Protein AF-A0A1L8ZAN1-F1 (afdb_monomer)

Foldseek 3Di:
DPPPPPPPDPDPDDDDDDDDDDPDFAWDDDLVVLQVQAQFWKWFAAPNDTDIFGFPARDPFWTWTDDPVDTDIGGPVRTPIMTGD

pLDDT: mean 81.59, std 14.92, range [45.47, 95.75]

Structure (mmCIF, N/CA/C/O backbone):
data_AF-A0A1L8ZAN1-F1
#
_entry.id   AF-A0A1L8ZAN1-F1
#
loop_
_atom_site.group_PDB
_atom_site.id
_atom_site.type_symbol
_atom_site.label_atom_id
_atom_site.label_alt_id
_atom_site.label_comp_id
_atom_site.label_asym_id
_atom_site.label_entity_id
_atom_site.label_seq_id
_atom_site.pdbx_PDB_ins_code
_atom_site.Cartn_x
_atom_site.Cartn_y
_atom_site.Cartn_z
_atom_site.occupancy
_atom_site.B_iso_or_equiv
_atom_site.auth_seq_id
_atom_site.auth_comp_id
_atom_site.auth_asym_id
_atom_site.auth_atom_id
_atom_site.pdbx_PDB_model_num
ATOM 1 N N . LYS A 1 1 ? 30.364 5.889 -7.307 1.00 47.31 1 LYS A N 1
ATOM 2 C CA . LYS A 1 1 ? 30.662 4.454 -7.556 1.00 47.31 1 LYS A CA 1
ATOM 3 C C . LYS A 1 1 ? 29.791 3.976 -8.734 1.00 47.31 1 LYS A C 1
ATOM 5 O O . LYS A 1 1 ? 28.836 3.258 -8.513 1.00 47.31 1 LYS A O 1
ATOM 10 N N . MET A 1 2 ? 30.020 4.478 -9.958 1.00 45.47 2 MET A N 1
ATOM 11 C CA . MET A 1 2 ? 29.114 4.266 -11.116 1.00 45.47 2 MET A CA 1
ATOM 12 C C . MET A 1 2 ? 29.867 4.198 -12.464 1.00 45.47 2 MET A C 1
ATOM 14 O O . MET A 1 2 ? 29.300 4.478 -13.507 1.00 45.47 2 MET A O 1
ATOM 18 N N . ILE A 1 3 ? 31.170 3.889 -12.454 1.00 48.38 3 ILE A N 1
ATOM 19 C CA . ILE A 1 3 ? 32.028 3.944 -13.661 1.00 48.38 3 ILE A CA 1
ATOM 20 C C . ILE A 1 3 ? 32.706 2.586 -13.962 1.00 48.38 3 ILE A C 1
ATOM 22 O O . ILE A 1 3 ? 33.467 2.470 -14.910 1.00 48.38 3 ILE A O 1
ATOM 26 N N . LEU A 1 4 ? 32.411 1.511 -13.217 1.00 47.97 4 LEU A N 1
ATOM 27 C CA . LEU A 1 4 ? 33.181 0.260 -13.336 1.00 47.97 4 LEU A CA 1
ATOM 28 C C . LEU A 1 4 ? 32.672 -0.777 -14.360 1.00 47.97 4 LEU A C 1
ATOM 30 O O . LEU A 1 4 ? 33.290 -1.825 -14.463 1.00 47.97 4 LEU A O 1
ATOM 34 N N . LEU A 1 5 ? 31.582 -0.543 -15.105 1.00 53.38 5 LEU A N 1
ATOM 35 C CA . LEU A 1 5 ? 31.039 -1.585 -16.004 1.00 53.38 5 LEU A CA 1
ATOM 36 C C . LEU A 1 5 ? 31.641 -1.592 -17.417 1.00 53.38 5 LEU A C 1
ATOM 38 O O . LEU A 1 5 ? 31.643 -2.628 -18.072 1.00 53.38 5 LEU A O 1
ATOM 42 N N . ILE A 1 6 ? 32.149 -0.455 -17.903 1.00 53.31 6 ILE A N 1
ATOM 43 C CA . ILE A 1 6 ? 32.591 -0.340 -19.305 1.00 53.31 6 ILE A CA 1
ATOM 44 C C . ILE A 1 6 ? 33.948 -1.035 -19.525 1.00 53.31 6 ILE A C 1
ATOM 46 O O . ILE A 1 6 ? 34.272 -1.405 -20.649 1.00 53.31 6 ILE A O 1
ATOM 50 N N . LEU A 1 7 ? 34.730 -1.273 -18.464 1.00 50.03 7 LEU A N 1
ATOM 51 C CA . LEU A 1 7 ? 36.092 -1.797 -18.599 1.00 50.03 7 LEU A CA 1
ATOM 52 C C . LEU A 1 7 ? 36.181 -3.321 -18.818 1.00 50.03 7 LEU A C 1
ATOM 54 O O . LEU A 1 7 ? 37.205 -3.781 -19.311 1.00 50.03 7 LEU A O 1
ATOM 58 N N . GLU A 1 8 ? 35.149 -4.106 -18.482 1.00 54.56 8 GLU A N 1
ATOM 59 C CA . GLU A 1 8 ? 35.239 -5.583 -18.500 1.00 54.56 8 GLU A CA 1
ATOM 60 C C . GLU A 1 8 ? 34.551 -6.259 -19.696 1.00 54.56 8 GLU A C 1
ATOM 62 O O . GLU A 1 8 ? 34.697 -7.463 -19.909 1.00 54.56 8 GLU A O 1
ATOM 67 N N . ALA A 1 9 ? 33.806 -5.514 -20.512 1.00 56.25 9 ALA A N 1
ATOM 68 C CA . ALA A 1 9 ? 32.913 -6.119 -21.489 1.00 56.25 9 ALA A CA 1
ATOM 69 C C . ALA A 1 9 ? 33.508 -6.078 -22.911 1.00 56.25 9 ALA A C 1
ATOM 71 O O . ALA A 1 9 ? 33.346 -5.106 -23.646 1.00 56.25 9 ALA A O 1
ATOM 72 N N . ASN A 1 10 ? 34.170 -7.164 -23.335 1.00 60.25 10 ASN A N 1
ATOM 73 C CA . ASN A 1 10 ? 34.532 -7.413 -24.742 1.00 60.25 10 ASN A CA 1
ATOM 74 C C . ASN A 1 10 ? 33.271 -7.817 -25.540 1.00 60.25 10 ASN A C 1
ATOM 76 O O . ASN A 1 10 ? 33.105 -8.961 -25.972 1.00 60.2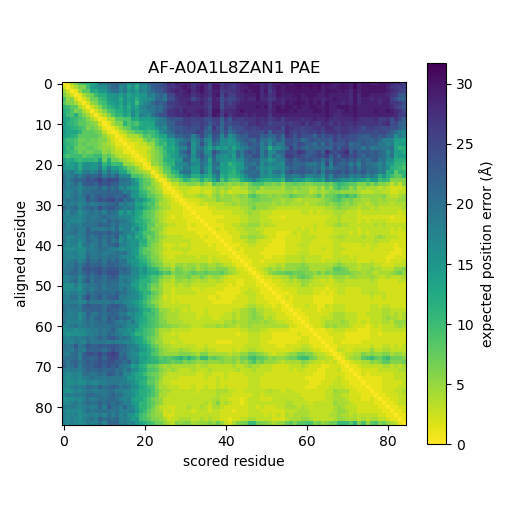5 10 ASN A O 1
ATOM 80 N N . LEU A 1 11 ? 32.306 -6.897 -25.627 1.00 63.81 11 LEU A N 1
ATOM 81 C CA . LEU A 1 11 ? 30.994 -7.153 -26.214 1.00 63.81 11 LEU A CA 1
ATOM 82 C C . LEU A 1 11 ? 31.091 -7.111 -27.740 1.00 63.81 11 LEU A C 1
ATOM 84 O O . LEU A 1 11 ? 31.337 -6.070 -28.341 1.00 63.81 11 LEU A O 1
ATOM 88 N N . LYS A 1 12 ? 30.867 -8.268 -28.369 1.00 67.31 12 LYS A N 1
ATOM 89 C CA . LYS A 1 12 ? 30.876 -8.445 -29.831 1.00 67.31 12 LYS A CA 1
ATOM 90 C C . LYS A 1 12 ? 29.584 -7.982 -30.525 1.00 67.31 12 LYS A C 1
ATOM 92 O O . LYS A 1 12 ? 29.470 -8.127 -31.738 1.00 67.31 12 LYS A O 1
ATOM 97 N N . TYR A 1 13 ? 28.617 -7.452 -29.773 1.00 66.50 13 TYR A N 1
ATOM 98 C CA . TYR A 1 13 ? 27.282 -7.096 -30.255 1.00 66.50 13 TYR A CA 1
ATOM 99 C C . TYR A 1 13 ? 26.847 -5.731 -29.725 1.00 66.50 13 TYR A C 1
ATOM 101 O O . TYR A 1 13 ? 27.210 -5.339 -28.615 1.00 66.50 13 TYR A O 1
ATOM 109 N N . SER A 1 14 ? 26.035 -5.027 -30.512 1.00 76.62 14 SER A N 1
ATOM 110 C CA . SER A 1 14 ? 25.412 -3.773 -30.097 1.00 76.62 14 SER A CA 1
ATOM 111 C C . SER A 1 14 ? 24.384 -4.027 -28.997 1.00 76.62 14 SER A C 1
ATOM 113 O O . SER A 1 14 ? 23.524 -4.894 -29.134 1.00 76.62 14 SER A O 1
ATOM 115 N N . PHE A 1 15 ? 24.458 -3.250 -27.921 1.00 69.31 15 PHE A N 1
ATOM 116 C CA . PHE A 1 15 ? 23.472 -3.256 -26.847 1.00 69.31 15 PHE A CA 1
ATOM 117 C C . PHE A 1 15 ? 23.059 -1.824 -26.515 1.00 69.31 15 PHE A C 1
ATOM 119 O O . PHE A 1 15 ? 23.835 -0.881 -26.677 1.00 69.31 15 PHE A O 1
ATOM 126 N N . THR A 1 16 ? 21.833 -1.680 -26.025 1.00 74.25 16 THR A N 1
AT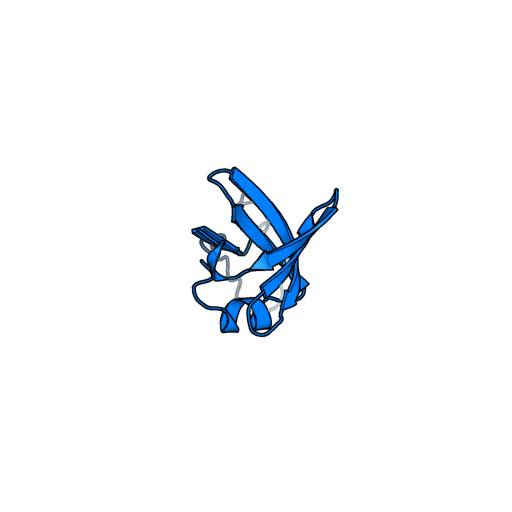OM 127 C CA . THR A 1 16 ? 21.326 -0.435 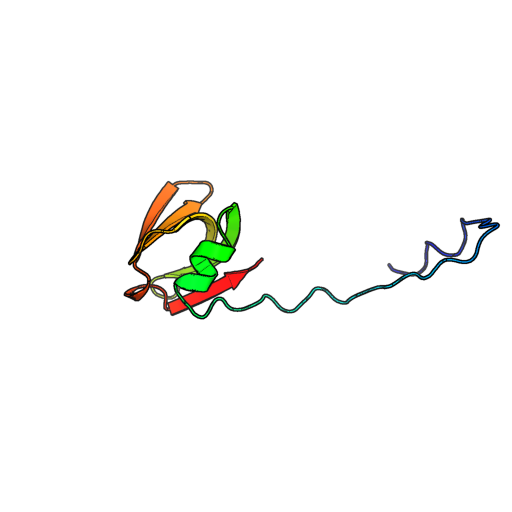-25.454 1.00 74.25 16 THR A CA 1
ATOM 128 C C . THR A 1 16 ? 21.210 -0.635 -23.953 1.00 74.25 16 THR A C 1
ATOM 130 O O . THR A 1 16 ? 20.528 -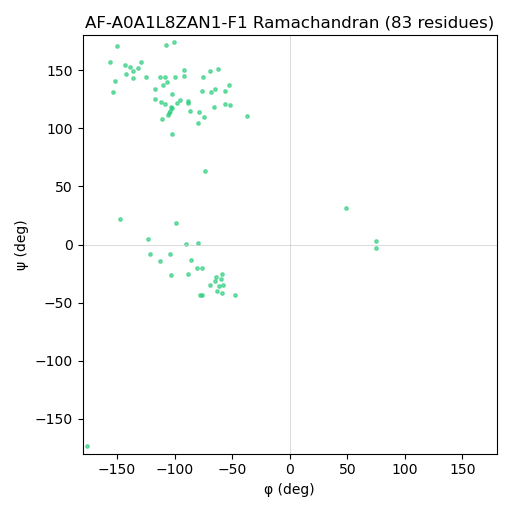1.550 -23.497 1.00 74.25 16 THR A O 1
ATOM 133 N N . LEU A 1 17 ? 21.909 0.200 -23.189 1.00 73.62 17 LEU A N 1
ATOM 134 C CA . LEU A 1 17 ? 21.828 0.223 -21.735 1.00 73.62 17 LEU A CA 1
ATOM 135 C C . LEU A 1 17 ? 21.012 1.444 -21.316 1.00 73.62 17 LEU A C 1
ATOM 137 O O . LEU A 1 17 ? 21.466 2.574 -21.485 1.00 73.62 17 LEU A O 1
ATOM 141 N N . GLU A 1 18 ? 19.831 1.213 -20.751 1.00 70.50 18 GLU A N 1
ATOM 142 C CA . GLU A 1 18 ? 19.062 2.259 -20.081 1.00 70.50 18 GLU A CA 1
ATOM 143 C C . GLU A 1 18 ? 19.351 2.238 -18.581 1.00 70.50 18 GLU A C 1
ATOM 145 O O . GLU A 1 18 ? 19.188 1.225 -17.900 1.00 70.50 18 GLU A O 1
ATOM 150 N N . LEU A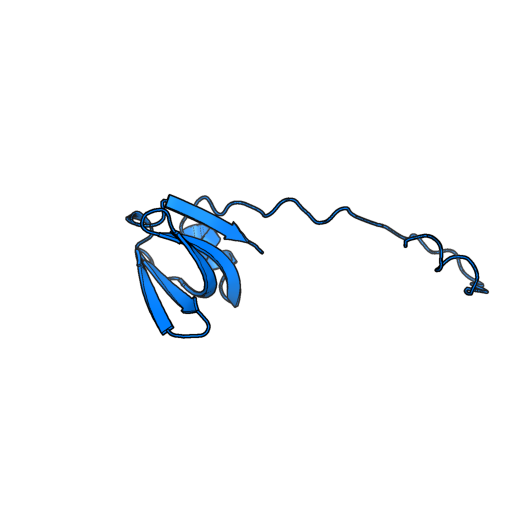 1 19 ? 19.788 3.386 -18.066 1.00 65.69 19 LEU A N 1
ATOM 151 C CA . LEU A 1 19 ? 19.941 3.640 -16.641 1.00 65.69 19 LEU A CA 1
ATOM 152 C C . LEU A 1 19 ? 18.879 4.663 -16.243 1.00 65.69 19 LEU A C 1
ATOM 154 O O . LEU A 1 19 ? 18.978 5.836 -16.600 1.00 65.69 19 LEU A O 1
ATOM 158 N N . SER A 1 20 ? 17.860 4.226 -15.511 1.00 55.84 20 SER A N 1
ATOM 159 C CA . SER A 1 20 ? 16.859 5.120 -14.933 1.00 55.84 20 SER A CA 1
ATOM 160 C C . SER A 1 20 ? 17.263 5.537 -13.522 1.00 55.84 20 SER A C 1
ATOM 162 O O . SER A 1 20 ? 17.809 4.743 -12.753 1.00 55.84 20 SER A O 1
ATOM 164 N N . THR A 1 21 ? 16.939 6.772 -13.144 1.00 59.09 21 THR A N 1
ATOM 165 C CA . THR A 1 21 ? 16.922 7.150 -11.729 1.00 59.09 21 THR A CA 1
ATOM 166 C C . THR A 1 21 ? 15.874 6.306 -10.991 1.00 59.09 21 THR A C 1
ATOM 168 O O . THR A 1 21 ? 14.892 5.889 -11.614 1.00 59.09 21 THR A O 1
ATOM 171 N N . PRO A 1 22 ? 16.049 6.027 -9.683 1.00 60.38 22 PRO A N 1
ATOM 172 C CA . PRO A 1 22 ? 14.991 5.416 -8.889 1.00 60.38 22 PRO A CA 1
ATOM 173 C C . PRO A 1 22 ? 13.719 6.243 -9.079 1.00 60.38 22 PRO A C 1
ATOM 175 O O . PRO A 1 22 ? 13.728 7.456 -8.845 1.00 60.38 22 PRO A O 1
ATOM 178 N N . GLY A 1 23 ? 12.664 5.615 -9.598 1.00 57.06 23 GLY A N 1
ATOM 179 C CA . GLY A 1 23 ? 11.395 6.292 -9.823 1.00 57.06 23 GLY A CA 1
ATOM 180 C C . GLY A 1 23 ? 10.913 6.891 -8.507 1.00 57.06 23 GLY A C 1
ATOM 181 O O . GLY A 1 23 ? 10.939 6.222 -7.481 1.00 57.06 23 GLY A O 1
ATOM 182 N N . ILE A 1 24 ? 10.509 8.163 -8.523 1.00 59.53 24 ILE A N 1
ATOM 183 C CA . ILE A 1 24 ? 9.942 8.821 -7.342 1.00 59.53 24 ILE A CA 1
ATOM 184 C C . ILE A 1 24 ? 8.742 7.985 -6.882 1.00 59.53 24 ILE A C 1
ATOM 186 O O . ILE A 1 24 ? 7.806 7.807 -7.665 1.00 59.53 24 ILE A O 1
ATOM 190 N N . ASP A 1 25 ? 8.781 7.496 -5.638 1.00 69.62 25 ASP A N 1
ATOM 191 C CA . ASP A 1 25 ? 7.750 6.659 -5.011 1.00 69.62 25 ASP A CA 1
ATOM 192 C C . ASP A 1 25 ? 6.338 7.087 -5.427 1.00 69.62 25 ASP A C 1
ATOM 194 O O . ASP A 1 25 ? 5.847 8.174 -5.071 1.00 69.62 25 ASP A O 1
ATOM 198 N N . ARG A 1 26 ? 5.674 6.238 -6.219 1.00 78.94 26 ARG A N 1
ATOM 199 C CA . ARG A 1 26 ? 4.349 6.536 -6.762 1.00 78.94 26 ARG A CA 1
ATOM 200 C C . ARG A 1 26 ? 3.347 6.599 -5.610 1.00 78.94 26 ARG A C 1
ATOM 202 O O . ARG A 1 26 ? 3.117 5.610 -4.919 1.00 78.94 26 ARG A O 1
ATOM 209 N N . LYS A 1 27 ? 2.722 7.766 -5.416 1.00 85.88 27 LYS A N 1
ATOM 210 C CA . LYS A 1 27 ? 1.590 7.928 -4.486 1.00 85.88 27 LYS A CA 1
ATOM 211 C C . LYS A 1 27 ? 0.397 7.102 -4.969 1.00 85.88 27 LYS A C 1
ATOM 213 O O . LYS A 1 27 ? 0.029 7.216 -6.136 1.00 85.88 27 LYS A O 1
ATOM 218 N N . ILE A 1 28 ? -0.222 6.362 -4.059 1.00 86.62 28 ILE A N 1
ATOM 219 C CA . ILE A 1 28 ? -1.475 5.633 -4.280 1.00 86.62 28 ILE A CA 1
ATOM 220 C C . ILE A 1 28 ? -2.614 6.599 -3.942 1.00 86.62 28 ILE A C 1
ATOM 222 O O . ILE A 1 28 ? -2.632 7.160 -2.843 1.00 86.62 28 ILE A O 1
ATOM 226 N N . LYS A 1 29 ? -3.507 6.874 -4.898 1.00 82.19 29 LYS A N 1
ATOM 227 C CA . LYS A 1 29 ? -4.535 7.925 -4.779 1.00 82.19 29 LYS A CA 1
ATOM 228 C C . LYS A 1 29 ? -5.965 7.395 -4.713 1.00 82.19 29 LYS A C 1
ATOM 230 O O . LYS A 1 29 ? -6.858 8.173 -4.400 1.00 82.19 29 LYS A O 1
ATOM 235 N N . SER A 1 30 ? -6.187 6.125 -5.042 1.00 85.25 30 SER A N 1
ATOM 236 C CA . SER A 1 30 ? -7.524 5.524 -5.088 1.00 85.25 30 SER A CA 1
ATOM 237 C C . SER A 1 30 ? -7.537 4.112 -4.513 1.00 85.25 30 SER A C 1
ATOM 239 O O . SER A 1 30 ? -6.539 3.397 -4.592 1.00 85.25 30 SER A O 1
ATOM 241 N N . ASP A 1 31 ? -8.692 3.710 -3.996 1.00 85.75 31 ASP A N 1
ATOM 242 C CA . ASP A 1 31 ? -9.076 2.341 -3.626 1.00 85.75 31 ASP A CA 1
ATOM 243 C C . ASP A 1 31 ? -8.743 1.330 -4.737 1.00 85.75 31 ASP A C 1
ATOM 245 O O . ASP A 1 31 ? -8.124 0.291 -4.498 1.00 85.75 31 ASP A O 1
ATOM 249 N N . ARG A 1 32 ? -9.036 1.682 -5.995 1.00 88.25 32 ARG A N 1
ATOM 250 C CA . ARG A 1 32 ? -8.716 0.840 -7.154 1.00 88.25 32 ARG A CA 1
ATOM 251 C C . ARG A 1 32 ? -7.215 0.599 -7.309 1.00 88.25 32 ARG A C 1
ATOM 253 O O . ARG A 1 32 ? -6.816 -0.484 -7.733 1.00 88.25 32 ARG A O 1
ATOM 260 N N . GLU A 1 33 ? -6.383 1.586 -6.987 1.00 88.19 33 GLU A N 1
ATOM 261 C CA . GLU A 1 33 ? -4.930 1.419 -7.022 1.00 88.19 33 GLU A CA 1
ATOM 262 C C . GLU A 1 33 ? -4.435 0.480 -5.914 1.00 88.19 33 GLU A C 1
ATOM 264 O O . GLU A 1 33 ? -3.530 -0.304 -6.183 1.00 88.19 33 GLU A O 1
ATOM 269 N N . PHE A 1 34 ? -5.047 0.466 -4.724 1.00 89.81 34 PHE A N 1
ATOM 270 C CA . PHE A 1 34 ? -4.698 -0.523 -3.691 1.00 89.81 34 PHE A CA 1
ATOM 271 C C . PHE A 1 34 ? -4.897 -1.954 -4.191 1.00 89.81 34 PHE A C 1
ATOM 273 O O . PHE A 1 34 ? -4.012 -2.786 -4.010 1.00 89.81 34 PHE A O 1
ATOM 280 N N . LYS A 1 35 ? -5.990 -2.207 -4.921 1.00 91.06 35 LYS A N 1
ATOM 281 C CA . LYS A 1 35 ? -6.234 -3.511 -5.549 1.00 91.06 35 LYS A CA 1
ATOM 282 C C . LYS A 1 35 ? -5.185 -3.873 -6.604 1.00 91.06 35 LYS A C 1
ATOM 284 O O . LYS A 1 35 ? -4.748 -5.013 -6.680 1.00 91.06 35 LYS A O 1
ATOM 289 N N . ILE A 1 36 ? -4.756 -2.907 -7.419 1.00 90.44 36 ILE A N 1
ATOM 290 C CA . ILE A 1 36 ? -3.701 -3.123 -8.429 1.00 90.44 36 ILE A CA 1
ATOM 291 C C . ILE A 1 36 ? -2.355 -3.453 -7.764 1.00 90.44 36 ILE A C 1
ATOM 293 O O . ILE A 1 36 ? -1.545 -4.184 -8.334 1.00 90.44 36 ILE A O 1
ATOM 297 N N . PHE A 1 37 ? -2.114 -2.909 -6.572 1.00 90.50 37 PHE A N 1
ATOM 298 C CA . PHE A 1 37 ? -0.870 -3.067 -5.826 1.00 90.50 37 PHE A CA 1
ATOM 299 C C . PHE A 1 37 ? -0.943 -4.134 -4.726 1.00 90.50 37 PHE A C 1
ATOM 301 O O . PHE A 1 37 ? -0.071 -4.172 -3.859 1.00 90.50 37 PHE A O 1
ATOM 308 N N . GLU A 1 38 ? -1.920 -5.041 -4.779 1.00 93.25 38 GLU A N 1
ATOM 309 C CA . GLU A 1 38 ? -1.898 -6.258 -3.966 1.00 93.25 38 GLU A CA 1
ATOM 310 C C . GLU A 1 38 ? -0.570 -7.018 -4.151 1.00 93.25 38 GLU A C 1
ATOM 312 O O . GLU A 1 38 ? -0.002 -7.107 -5.243 1.00 93.25 38 GLU A O 1
ATOM 317 N N . GLY A 1 39 ? -0.022 -7.512 -3.045 1.00 92.00 39 GLY A N 1
ATOM 318 C CA . GLY A 1 39 ? 1.296 -8.135 -2.958 1.00 92.00 39 GLY A CA 1
ATOM 319 C C . GLY A 1 39 ? 2.483 -7.164 -3.009 1.00 92.00 39 GLY A C 1
ATOM 320 O O . GLY A 1 39 ? 3.626 -7.608 -2.885 1.00 92.00 39 GLY A O 1
ATOM 321 N N . LYS A 1 40 ? 2.272 -5.852 -3.189 1.00 92.19 40 LYS A N 1
ATOM 322 C CA . LYS A 1 40 ? 3.358 -4.856 -3.204 1.00 92.19 40 LYS A CA 1
ATOM 323 C C . LYS A 1 40 ? 3.618 -4.272 -1.821 1.00 92.19 40 LYS A C 1
ATOM 325 O O . LYS A 1 40 ? 2.708 -4.133 -1.002 1.00 92.19 40 LYS A O 1
ATOM 330 N N . LYS A 1 41 ? 4.881 -3.896 -1.597 1.00 92.31 41 LYS A N 1
ATOM 331 C CA . LYS A 1 41 ? 5.294 -3.129 -0.424 1.00 92.31 41 LYS A CA 1
ATOM 332 C C . LYS A 1 41 ? 4.887 -1.669 -0.611 1.00 92.31 41 LYS A C 1
ATOM 334 O O . LYS A 1 41 ? 5.138 -1.073 -1.659 1.00 92.31 41 LYS A O 1
ATOM 339 N N . ILE A 1 42 ? 4.265 -1.103 0.408 1.00 92.62 42 ILE A N 1
ATOM 340 C CA . ILE A 1 42 ? 3.864 0.294 0.461 1.00 92.62 42 ILE A CA 1
ATOM 341 C C . ILE A 1 42 ? 4.347 0.930 1.760 1.00 92.62 42 ILE A C 1
ATOM 343 O O . ILE A 1 42 ? 4.550 0.264 2.775 1.00 92.62 42 ILE A O 1
ATOM 347 N N . LYS A 1 43 ? 4.468 2.250 1.722 1.00 92.50 43 LYS A N 1
ATOM 348 C CA . LYS A 1 43 ? 4.616 3.119 2.878 1.00 92.50 43 LYS A CA 1
ATOM 349 C C . LYS A 1 43 ? 3.295 3.825 3.131 1.00 92.50 43 LYS A C 1
ATOM 351 O O . LYS A 1 43 ? 2.838 4.618 2.300 1.00 92.50 43 LYS A O 1
ATOM 356 N N . LEU A 1 44 ? 2.691 3.526 4.269 1.00 92.12 44 LEU A N 1
ATOM 357 C CA . LEU A 1 44 ? 1.371 3.976 4.675 1.00 92.12 44 LEU A CA 1
ATOM 358 C C . LEU A 1 44 ? 1.490 4.971 5.830 1.00 92.12 44 LEU A C 1
ATOM 360 O O . LEU A 1 44 ? 2.280 4.767 6.743 1.00 92.12 44 LEU A O 1
ATOM 364 N N . MET A 1 45 ? 0.716 6.052 5.784 1.00 90.81 45 MET A N 1
ATOM 365 C CA . MET A 1 45 ? 0.597 7.013 6.876 1.00 90.81 45 MET A CA 1
ATOM 366 C C . MET A 1 45 ? -0.743 6.841 7.584 1.00 90.81 45 MET A C 1
ATOM 368 O O . MET A 1 45 ? -1.780 7.192 7.011 1.00 90.81 45 MET A O 1
ATOM 372 N N . LEU A 1 46 ? -0.685 6.368 8.827 1.00 84.62 46 LEU A N 1
ATOM 373 C CA . LEU A 1 46 ? -1.807 6.255 9.761 1.00 84.62 46 LEU A CA 1
ATOM 374 C C . LEU A 1 46 ? -1.506 7.161 10.957 1.00 84.62 46 LEU A C 1
ATOM 376 O O . LEU A 1 46 ? -0.371 7.201 11.416 1.00 84.62 46 LEU A O 1
ATOM 380 N N . ASP A 1 47 ? -2.468 7.969 11.404 1.00 84.94 47 ASP A N 1
ATOM 381 C CA . ASP A 1 47 ? -2.323 8.822 12.602 1.00 84.94 47 ASP A CA 1
ATOM 382 C C . ASP A 1 47 ? -1.043 9.686 12.694 1.00 84.94 47 ASP A C 1
ATOM 384 O O . ASP A 1 47 ? -0.592 10.046 13.771 1.00 84.94 47 ASP A O 1
ATOM 388 N N . ASN A 1 48 ? -0.518 10.123 11.541 1.00 84.75 48 ASN A N 1
ATOM 389 C CA . ASN A 1 48 ? 0.738 10.881 11.363 1.00 84.75 48 ASN A CA 1
ATOM 390 C C . ASN A 1 48 ? 2.042 10.081 11.519 1.00 84.75 48 ASN A C 1
ATOM 392 O O . ASN A 1 48 ? 3.113 10.665 11.339 1.00 84.75 48 ASN A O 1
ATOM 396 N N . GLU A 1 49 ? 1.979 8.774 11.735 1.00 87.38 49 GLU A N 1
ATOM 397 C CA . GLU A 1 49 ? 3.140 7.888 11.691 1.00 87.38 49 GLU A CA 1
ATOM 398 C C . GLU A 1 49 ? 3.205 7.150 10.351 1.00 87.38 49 GLU A C 1
ATOM 400 O O . GLU A 1 49 ? 2.184 6.838 9.737 1.00 87.38 49 GLU A O 1
ATOM 405 N N . PHE A 1 50 ? 4.422 6.924 9.852 1.00 89.12 50 PHE A N 1
ATOM 406 C CA . PHE A 1 50 ? 4.640 6.140 8.640 1.00 89.12 50 PHE A CA 1
ATOM 407 C C . PHE A 1 50 ? 5.021 4.711 9.011 1.00 89.12 50 PHE A C 1
ATOM 409 O O . PHE A 1 50 ? 6.064 4.499 9.625 1.00 89.12 50 PHE A O 1
ATOM 416 N N . GLU A 1 51 ? 4.244 3.743 8.539 1.00 91.75 51 GLU A N 1
ATOM 417 C CA . GLU A 1 51 ? 4.577 2.322 8.603 1.00 91.75 51 GLU A CA 1
ATOM 418 C C . GLU A 1 51 ? 4.815 1.772 7.189 1.00 91.75 51 GLU A C 1
ATOM 420 O O . GLU A 1 51 ? 4.170 2.177 6.219 1.00 91.75 51 GLU A O 1
ATOM 425 N N . GLU A 1 52 ? 5.766 0.850 7.051 1.00 93.00 52 GLU A N 1
ATOM 426 C CA . GLU A 1 52 ? 6.014 0.121 5.805 1.00 93.00 52 GLU A CA 1
ATOM 427 C C . GLU A 1 52 ? 5.524 -1.316 5.935 1.00 93.00 52 GLU A C 1
ATOM 429 O O . GLU A 1 52 ? 5.714 -1.960 6.964 1.00 93.00 52 GLU A O 1
ATOM 434 N N . GLY A 1 53 ? 4.911 -1.830 4.877 1.00 93.88 53 GLY A N 1
ATOM 435 C CA . GLY A 1 53 ? 4.305 -3.153 4.892 1.00 93.88 53 GLY A CA 1
ATOM 436 C C . GLY A 1 53 ? 3.749 -3.530 3.530 1.00 93.88 53 GLY A C 1
ATOM 437 O O . GLY A 1 53 ? 3.952 -2.816 2.552 1.00 93.88 53 GLY A O 1
ATOM 438 N N . PHE A 1 54 ? 3.052 -4.652 3.453 1.00 94.81 54 PHE A N 1
ATOM 439 C CA . PHE A 1 54 ? 2.489 -5.195 2.223 1.00 94.81 54 PHE A CA 1
ATOM 440 C C . PHE A 1 54 ? 0.971 -5.063 2.206 1.00 94.81 54 PHE A C 1
ATOM 442 O O . PHE A 1 54 ? 0.314 -5.250 3.230 1.00 94.81 54 PHE A O 1
ATOM 449 N N . ILE A 1 55 ? 0.412 -4.795 1.027 1.00 94.56 55 ILE A N 1
ATOM 450 C CA . ILE A 1 55 ? -1.025 -4.957 0.783 1.00 94.56 55 ILE A CA 1
ATOM 451 C C . ILE A 1 55 ? -1.267 -6.449 0.535 1.00 94.56 55 ILE A C 1
ATOM 453 O O . ILE A 1 55 ? -0.909 -6.943 -0.528 1.00 94.56 55 ILE A O 1
ATOM 457 N N . LEU A 1 56 ? -1.832 -7.190 1.487 1.00 94.44 56 LEU A N 1
ATOM 458 C CA . LEU A 1 56 ? -2.124 -8.615 1.272 1.00 94.44 56 LEU A CA 1
ATOM 459 C C . LEU A 1 56 ? -3.378 -8.834 0.428 1.00 94.44 56 LEU A C 1
ATOM 461 O O . LEU A 1 56 ? -3.390 -9.691 -0.447 1.00 94.44 56 LEU A O 1
ATOM 465 N N . GLU A 1 57 ? -4.427 -8.072 0.717 1.00 93.69 57 GLU A N 1
ATOM 466 C CA . GLU A 1 57 ? -5.744 -8.223 0.102 1.00 93.69 57 GLU A CA 1
ATOM 467 C C . GLU A 1 57 ? -6.465 -6.874 0.143 1.00 93.69 57 GLU A C 1
ATOM 469 O O . GLU A 1 57 ? -6.520 -6.240 1.200 1.00 93.69 57 GLU A O 1
ATOM 474 N N . SER A 1 58 ? -7.034 -6.436 -0.978 1.00 92.69 58 SER A N 1
ATOM 475 C CA . SER A 1 58 ? -7.907 -5.265 -1.049 1.00 92.69 58 SER A CA 1
ATOM 476 C C . SER A 1 58 ? -9.372 -5.683 -1.119 1.00 92.69 58 SER A C 1
ATOM 478 O O . SER A 1 58 ? -9.792 -6.493 -1.946 1.00 92.69 58 SER A O 1
ATOM 480 N N . LYS A 1 59 ? -10.173 -5.077 -0.251 1.00 92.50 59 LYS A N 1
ATOM 481 C CA . LYS A 1 59 ? -11.626 -5.227 -0.148 1.00 92.50 59 LYS A CA 1
ATOM 482 C C . LYS A 1 59 ? -12.294 -3.945 -0.666 1.00 92.50 59 LYS A C 1
ATOM 484 O O . LYS A 1 59 ? -11.606 -2.968 -0.937 1.00 92.50 59 LYS A O 1
ATOM 489 N N . PRO A 1 60 ? -13.627 -3.910 -0.827 1.00 90.62 60 PRO A N 1
ATOM 490 C CA . PRO A 1 60 ? -14.301 -2.729 -1.372 1.00 90.62 60 PRO A CA 1
ATOM 491 C C . PRO A 1 60 ? -14.071 -1.427 -0.583 1.00 90.62 60 PRO A C 1
ATOM 493 O O . PRO A 1 60 ? -13.974 -0.370 -1.191 1.00 90.62 60 PRO A O 1
ATOM 496 N N . GLU A 1 61 ? -13.956 -1.495 0.747 1.00 92.06 61 GLU A N 1
ATOM 497 C CA . GLU A 1 61 ? -13.826 -0.307 1.618 1.00 92.06 61 GLU A CA 1
ATOM 498 C C . GLU A 1 61 ? -12.541 -0.292 2.463 1.00 92.06 61 GLU A C 1
ATOM 500 O O . GLU A 1 61 ? -12.230 0.695 3.135 1.00 92.06 61 GLU A O 1
ATOM 505 N N . SER A 1 62 ? -11.786 -1.390 2.451 1.00 94.56 62 SER A N 1
ATOM 506 C CA . SER A 1 62 ? -10.621 -1.585 3.309 1.00 94.56 62 SER A CA 1
ATOM 507 C C . SER A 1 62 ? -9.584 -2.485 2.646 1.00 94.56 62 SER A C 1
ATOM 509 O O . SER A 1 62 ? -9.846 -3.099 1.618 1.00 94.56 62 SER A O 1
ATOM 511 N N . PHE A 1 63 ? -8.399 -2.600 3.230 1.00 94.62 63 PHE A N 1
ATOM 512 C CA . PHE A 1 63 ? -7.373 -3.539 2.788 1.00 94.62 63 PHE A CA 1
ATOM 513 C C . PHE A 1 63 ? -6.620 -4.119 3.984 1.00 94.62 63 PHE A C 1
ATOM 515 O O . PHE A 1 63 ? -6.536 -3.507 5.050 1.00 94.62 63 PHE A O 1
ATOM 522 N N . ILE A 1 64 ? -6.065 -5.313 3.803 1.00 95.75 64 ILE A N 1
ATOM 523 C CA . ILE A 1 64 ? -5.217 -5.960 4.796 1.00 95.75 64 ILE A CA 1
ATOM 524 C C . ILE A 1 64 ? -3.786 -5.471 4.600 1.00 95.75 64 ILE A C 1
ATOM 526 O O . ILE A 1 64 ? -3.157 -5.731 3.571 1.00 95.75 64 ILE A O 1
ATOM 530 N N . PHE A 1 65 ? -3.278 -4.764 5.602 1.00 95.06 65 PHE A N 1
ATOM 531 C CA . PHE A 1 65 ? -1.916 -4.266 5.661 1.00 95.06 65 PHE A CA 1
ATOM 532 C C . PHE A 1 65 ? -1.082 -5.146 6.591 1.00 95.06 65 PHE A C 1
ATOM 534 O O . PHE A 1 65 ? -1.361 -5.249 7.788 1.00 95.06 65 PHE A O 1
ATOM 541 N N . LYS A 1 66 ? -0.055 -5.790 6.035 1.00 94.88 66 LYS A N 1
ATOM 542 C CA . LYS A 1 66 ? 0.882 -6.638 6.775 1.00 94.88 66 LYS A CA 1
ATOM 543 C C . LYS A 1 66 ? 2.192 -5.911 7.002 1.00 94.88 66 LYS A C 1
ATOM 545 O O . LYS A 1 66 ? 2.904 -5.620 6.042 1.00 94.88 66 LYS A O 1
ATOM 550 N N . THR A 1 67 ? 2.547 -5.700 8.256 1.00 91.06 67 THR A N 1
ATOM 551 C CA . THR A 1 67 ? 3.909 -5.339 8.653 1.00 91.06 67 THR A CA 1
ATOM 552 C C . THR A 1 67 ? 4.638 -6.571 9.180 1.00 91.06 67 THR A C 1
ATOM 554 O O . THR A 1 67 ? 4.046 -7.643 9.313 1.00 91.06 67 THR A O 1
ATOM 557 N N . ASP A 1 68 ? 5.929 -6.445 9.483 1.00 86.50 68 ASP A N 1
ATOM 558 C CA . ASP A 1 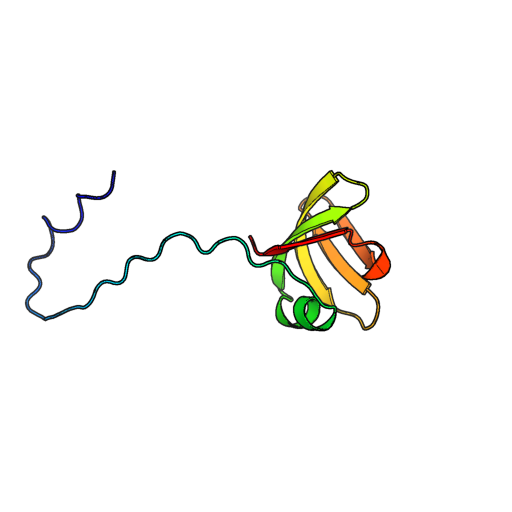68 ? 6.717 -7.556 10.037 1.00 86.50 68 ASP A CA 1
ATOM 559 C C . ASP A 1 68 ? 6.152 -8.086 11.370 1.00 86.50 68 ASP A C 1
ATOM 561 O O . ASP A 1 68 ? 6.347 -9.251 11.708 1.00 86.50 68 ASP A O 1
ATOM 565 N N . SER A 1 69 ? 5.418 -7.246 12.109 1.00 86.50 69 SER A N 1
ATOM 566 C CA . SER A 1 69 ? 4.931 -7.562 13.456 1.00 86.50 69 SER A CA 1
ATOM 567 C C . SER A 1 69 ? 3.449 -7.935 13.519 1.00 86.50 69 SER A C 1
ATOM 569 O O . SER A 1 69 ? 3.034 -8.598 14.469 1.00 86.50 69 SER A O 1
ATOM 571 N N . LYS A 1 70 ? 2.622 -7.464 12.576 1.00 91.88 70 LYS A N 1
ATOM 572 C CA . LYS A 1 70 ? 1.156 -7.585 12.654 1.00 91.88 70 LYS A CA 1
ATOM 573 C C . LYS A 1 70 ? 0.491 -7.515 11.281 1.00 91.88 70 LYS A C 1
ATOM 575 O O . LYS A 1 70 ? 1.007 -6.911 10.345 1.00 91.88 70 LYS A O 1
ATOM 580 N N . GLU A 1 71 ? -0.709 -8.073 11.204 1.00 94.19 71 GLU A N 1
ATOM 581 C CA . GLU A 1 71 ? -1.641 -7.886 10.093 1.00 94.19 71 GLU A CA 1
ATOM 582 C C . GLU A 1 71 ? -2.837 -7.085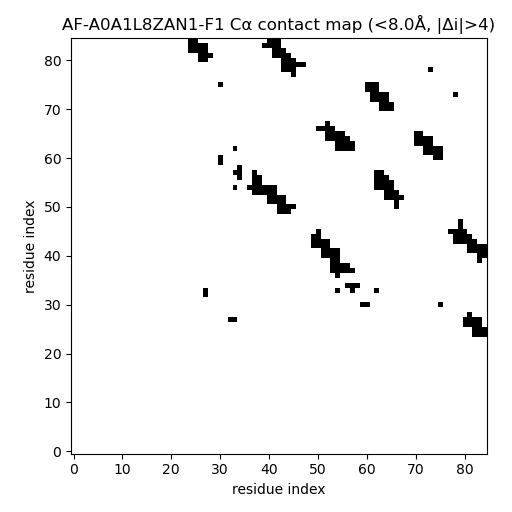 10.609 1.00 94.19 71 GLU A C 1
ATOM 584 O O . GLU A 1 71 ? -3.472 -7.472 11.591 1.00 94.19 71 GLU A O 1
ATOM 589 N N . ILE A 1 72 ? -3.114 -5.942 9.985 1.00 93.88 72 ILE A N 1
ATOM 590 C CA . ILE A 1 72 ? -4.203 -5.041 10.374 1.00 93.88 72 ILE A CA 1
ATOM 591 C C . ILE A 1 72 ? -5.125 -4.778 9.185 1.00 93.88 72 ILE A C 1
ATOM 593 O O . ILE A 1 72 ? -4.676 -4.679 8.045 1.00 93.88 72 ILE A O 1
ATOM 597 N N . ASN A 1 73 ? -6.425 -4.657 9.445 1.00 94.94 73 ASN A N 1
ATOM 598 C CA . ASN A 1 73 ? -7.384 -4.195 8.446 1.00 94.94 73 ASN A CA 1
ATOM 599 C C . ASN A 1 73 ? -7.468 -2.666 8.509 1.00 94.94 73 ASN A C 1
ATOM 601 O O . ASN A 1 73 ? -7.761 -2.122 9.572 1.00 94.94 73 ASN A O 1
ATOM 605 N N . VAL A 1 74 ? -7.216 -1.993 7.390 1.00 93.25 74 VAL A N 1
ATOM 606 C CA . VAL A 1 74 ? -7.184 -0.529 7.288 1.00 93.25 74 VAL A CA 1
ATOM 607 C C . VAL A 1 74 ? -8.278 -0.070 6.332 1.00 93.25 74 VAL A C 1
ATOM 609 O O . VAL A 1 74 ? -8.312 -0.512 5.183 1.00 93.25 74 VAL A O 1
ATOM 612 N N . PHE A 1 75 ? -9.160 0.827 6.775 1.00 93.06 75 PHE A N 1
ATOM 613 C CA . PHE A 1 75 ? -10.151 1.445 5.893 1.00 93.06 75 PHE A CA 1
ATOM 614 C C . PHE A 1 75 ? -9.499 2.496 4.999 1.00 93.06 75 PHE A C 1
ATOM 616 O O . PHE A 1 75 ? -8.616 3.237 5.434 1.00 93.06 75 PHE A O 1
ATOM 623 N N . TYR A 1 76 ? -9.965 2.620 3.754 1.00 90.44 76 TYR A N 1
ATOM 624 C CA . TYR A 1 76 ? -9.442 3.645 2.843 1.00 90.44 76 TYR A CA 1
ATOM 625 C C . TYR A 1 76 ? -9.642 5.068 3.384 1.00 90.44 76 TYR A C 1
ATOM 627 O O . TYR A 1 76 ? -8.816 5.939 3.125 1.00 90.44 76 TYR A O 1
ATOM 635 N N . SER A 1 77 ? -10.696 5.286 4.175 1.00 89.31 77 SER A N 1
ATOM 636 C CA . SER A 1 77 ? -10.993 6.561 4.837 1.00 89.31 77 SER A CA 1
ATOM 637 C C . SER A 1 77 ? -9.945 6.986 5.871 1.00 89.31 77 SER A C 1
ATOM 639 O O . SER A 1 77 ? -9.753 8.184 6.067 1.00 89.31 77 SER A O 1
ATOM 641 N N . ASP A 1 78 ? -9.242 6.034 6.491 1.00 89.88 78 ASP A N 1
ATOM 642 C CA . ASP A 1 78 ? -8.232 6.309 7.524 1.00 89.88 78 ASP A CA 1
ATOM 643 C C . ASP A 1 78 ? -6.849 6.608 6.919 1.00 89.88 78 ASP A C 1
ATOM 645 O O . ASP A 1 78 ? -5.942 7.119 7.585 1.00 89.88 78 ASP A O 1
ATOM 649 N N . VAL A 1 79 ? -6.667 6.319 5.626 1.00 89.94 79 VAL A N 1
ATOM 650 C CA . VAL A 1 79 ? -5.395 6.519 4.934 1.00 89.94 79 VAL A CA 1
ATOM 651 C C . VAL A 1 79 ? -5.157 8.001 4.667 1.00 89.94 79 VAL A C 1
ATOM 653 O O . VAL A 1 79 ? -5.736 8.596 3.758 1.00 89.94 79 VAL A O 1
ATOM 656 N N . LYS A 1 80 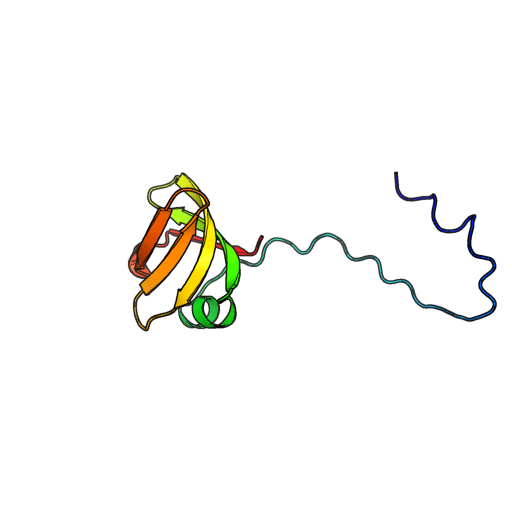? -4.195 8.597 5.378 1.00 89.94 80 LYS A N 1
ATOM 657 C CA . LYS A 1 80 ? -3.779 9.984 5.102 1.00 89.94 80 LYS A CA 1
ATOM 658 C C . LYS A 1 80 ? -2.901 10.082 3.858 1.00 89.94 80 LYS A C 1
ATOM 660 O O . LYS A 1 80 ? -3.041 11.010 3.061 1.00 89.94 80 LYS A O 1
ATOM 665 N N . LYS A 1 81 ? -1.941 9.162 3.712 1.00 89.62 81 LYS A N 1
ATOM 666 C CA . LYS A 1 81 ? -1.019 9.072 2.565 1.00 89.62 81 LYS A CA 1
ATOM 667 C C . LYS A 1 81 ? -0.574 7.626 2.370 1.00 89.62 81 LYS A C 1
ATOM 669 O O . LYS A 1 81 ? -0.234 6.962 3.339 1.00 89.62 81 LYS A O 1
ATOM 674 N N . ALA A 1 82 ? -0.472 7.187 1.120 1.00 91.50 82 ALA A N 1
ATOM 675 C CA . ALA A 1 82 ? 0.129 5.908 0.761 1.00 91.50 82 ALA A CA 1
ATOM 676 C C . ALA A 1 82 ? 1.051 6.070 -0.454 1.00 91.50 82 ALA A C 1
ATOM 678 O O . ALA A 1 82 ? 0.777 6.873 -1.356 1.00 91.50 82 ALA A O 1
ATOM 679 N N . LYS A 1 83 ? 2.164 5.336 -0.470 1.00 91.19 83 LYS A N 1
ATOM 680 C CA . LYS A 1 83 ? 3.140 5.321 -1.568 1.00 91.19 83 LYS A CA 1
ATOM 681 C C . LYS A 1 83 ? 3.693 3.919 -1.775 1.00 91.19 83 LYS A C 1
ATOM 683 O O . LYS A 1 83 ? 3.860 3.201 -0.798 1.00 91.19 83 LYS A O 1
ATOM 688 N N . LEU A 1 84 ? 4.010 3.559 -3.011 1.00 88.38 84 LEU A N 1
ATOM 689 C CA . LEU A 1 84 ? 4.845 2.389 -3.291 1.00 88.38 84 LEU A CA 1
ATOM 690 C C . LEU A 1 84 ? 6.286 2.640 -2.834 1.00 88.38 84 LEU A C 1
ATOM 692 O O . LEU A 1 84 ? 6.708 3.794 -2.843 1.00 88.38 84 LEU A O 1
ATOM 696 N N . VAL A 1 85 ? 6.972 1.571 -2.424 1.00 83.38 85 VAL A N 1
ATOM 697 C CA . VAL A 1 85 ? 8.402 1.532 -2.058 1.00 83.38 85 VAL A CA 1
ATOM 698 C C . VAL A 1 85 ? 9.171 0.731 -3.104 1.00 83.38 85 VAL A C 1
ATOM 700 O O . VAL A 1 85 ? 8.565 -0.218 -3.658 1.00 83.38 85 VAL A O 1
#

Sec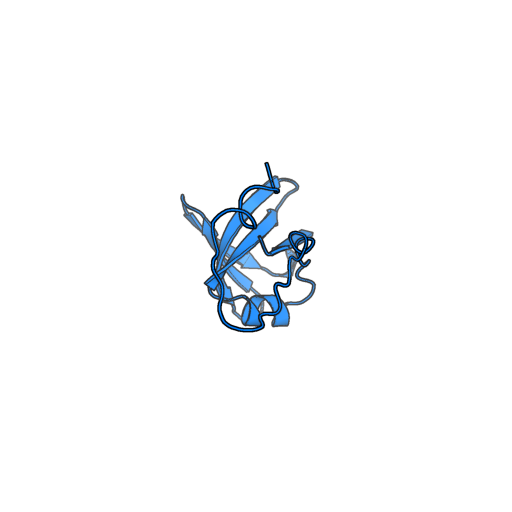ondary structure (DSSP, 8-state):
----STTS----S------PPPPP-PEE-SHHHHHHTTT-EEEEEETTEEEEEEEEEE-SSEEEEE-SS-EEEEEGGG-SEEEE-

Solvent-accessible surface area (backbone atoms only — not comparable to full-atom values): 5386 Å² total; per-residue (Å²): 143,88,75,78,71,76,83,75,62,89,67,91,63,93,82,86,84,87,85,76,75,86,74,77,63,52,66,56,87,48,75,70,48,50,51,75,39,44,74,34,51,31,40,36,26,48,97,88,43,79,49,65,32,30,31,72,44,60,54,98,66,32,31,35,40,34,42,99,88,49,76,45,81,42,46,61,88,62,54,77,45,39,23,44,112

Nearest PDB structures (foldseek):
  6gwk-assembly4_W  TM=8.383E-01  e=1.212E-02  Caulobacter vibrioides CB15
  6gwk-assembly1_C  TM=8.313E-01  e=3.261E-02  Caulobacter vibrioides CB15
  5szd-assembly1_A  TM=8.029E-01  e=3.077E-02  Aquifex aeolicus VF5
  2x4j-assembly1_A  TM=8.138E-01  e=3.883E-02  Pyrobaculum spherical virus
  7uwy-assembly1_A  TM=7.016E-01  e=9.299E-02  synthetic construct

Organism: Borrelia bissettiae (NCBI:txid64897)

InterPro domains:
  IPR036847 Ribosome maturation factor RimP, C-terminal domain superfamily [SSF74942] (26-85)

Sequence (85 aa):
KMILLILEANLKYSFTLELSTPGIDRKIKSDREFKIFEGKKIKLMLDNEFEEGFILESKPESFIFKTDSKEINVFYSDVKKAKLV

Radius of gyration: 18.76 Å; Cα contacts (8 Å, |Δi|>4): 126; chains: 1; bounding box: 50×20×44 Å

Mean predicted aligned error: 10.62 Å